Protein AF-A0AA92L9L9-F1 (afdb_monomer)

Secondary structure (DSSP, 8-state):
--HHHHHHHHHHHHHHHHHHHHHHHHHHHTHHHHHHHHHHHHHT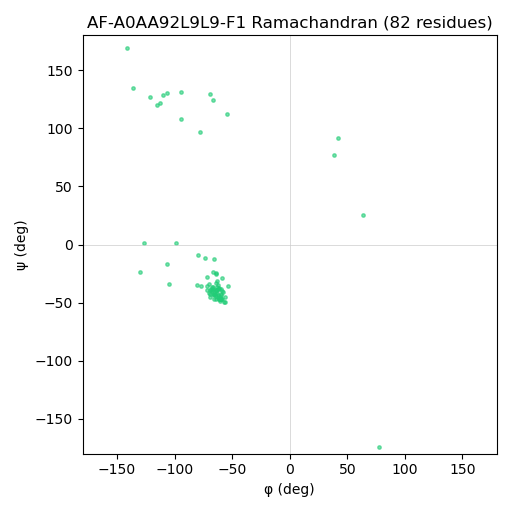SHHHH-----SS-HHHHHHHHHHHHHHHHTT---------

Organism: NCBI:txid1796620

Radius of gyration: 16.85 Å; Cα contacts (8 Å, |Δi|>4): 40; chains: 1; bounding box: 44×32×35 Å

Sequence (84 aa):
MLEGKYDDQRVLIHDLRRHLTAIKGLAQEQGADSVVDYVTKIKELPALQNRIRYCKNPMLDVVLSRYEELCYERGIAFQVEVRD

pLDDT: mean 77.78, std 12.47, range [47.88, 95.06]

Solvent-accessible surface area (backbone atoms only — not comparable to full-atom values): 5069 Å² total; per-residue (Å²): 143,61,66,71,63,53,53,56,49,50,52,53,53,51,52,51,52,51,52,54,49,51,45,52,51,29,49,73,76,60,35,68,66,52,31,54,54,51,53,53,58,51,54,68,34,74,88,64,55,57,79,66,73,73,52,98,46,71,70,58,20,54,54,50,51,53,52,44,53,55,23,57,79,66,76,42,91,72,85,87,86,80,81,135

Foldseek 3Di:
DCVVVVVVVVVVVVVVVVLVVVLVVCCVPPNDVSSVVSVVVVCPDLVNVPQDCLDPDVVVSVVLSVVVVVCVVVVHDDDDDDDD

Structure (mmCIF, N/CA/C/O backbone):
data_AF-A0AA92L9L9-F1
#
_entry.id   AF-A0AA92L9L9-F1
#
loop_
_atom_site.group_PDB
_atom_site.id
_atom_site.type_symbol
_atom_site.label_atom_id
_atom_site.label_alt_id
_atom_site.label_comp_id
_atom_site.label_asym_id
_atom_site.label_entity_id
_atom_site.label_seq_id
_atom_site.pdbx_PDB_ins_code
_atom_site.Cartn_x
_atom_site.Cartn_y
_atom_site.Cartn_z
_atom_site.occupancy
_atom_site.B_iso_or_equiv
_atom_site.auth_seq_id
_atom_site.auth_comp_id
_atom_site.auth_asym_id
_atom_site.auth_atom_id
_atom_site.pdbx_PDB_model_num
ATOM 1 N N . MET A 1 1 ? 29.058 12.814 2.069 1.00 47.88 1 MET A N 1
ATOM 2 C CA . MET A 1 1 ? 27.757 12.474 1.452 1.00 47.88 1 MET A CA 1
ATOM 3 C C . MET A 1 1 ? 26.995 11.533 2.386 1.00 47.88 1 MET A C 1
ATOM 5 O O . MET A 1 1 ? 27.003 10.326 2.199 1.00 47.88 1 MET A O 1
ATOM 9 N N . LEU A 1 2 ? 26.427 12.095 3.455 1.00 53.88 2 LEU A N 1
ATOM 10 C CA . LEU A 1 2 ? 25.587 11.402 4.448 1.00 53.88 2 LEU A CA 1
ATOM 11 C C . LEU A 1 2 ? 24.272 12.166 4.679 1.00 53.88 2 LEU A C 1
ATOM 13 O O . LEU A 1 2 ? 23.277 11.551 5.029 1.00 53.88 2 LEU A O 1
ATOM 17 N N . GLU A 1 3 ? 24.245 13.472 4.400 1.00 52.03 3 GLU A N 1
ATOM 18 C CA . GLU A 1 3 ? 23.111 14.365 4.677 1.00 52.03 3 GLU A CA 1
ATOM 19 C C . GLU A 1 3 ? 21.838 14.021 3.885 1.00 52.03 3 GLU A C 1
ATOM 21 O 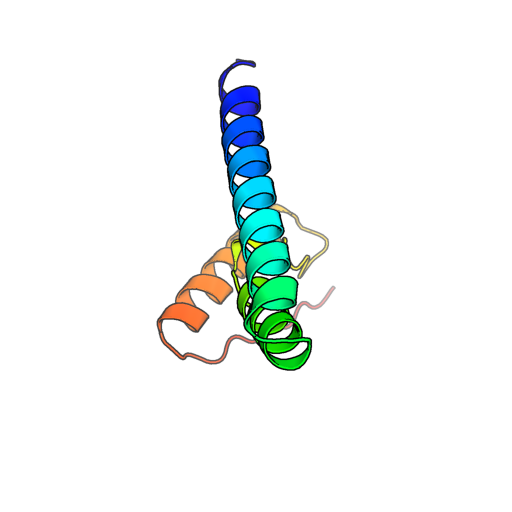O . GLU A 1 3 ? 20.763 13.991 4.472 1.00 52.03 3 GLU A O 1
ATOM 26 N N . GLY A 1 4 ? 21.943 13.626 2.609 1.00 52.03 4 GLY A N 1
ATOM 27 C CA . GLY A 1 4 ? 20.763 13.260 1.808 1.00 52.03 4 GLY A CA 1
ATOM 28 C C . GLY A 1 4 ? 19.992 12.042 2.337 1.00 52.03 4 GLY A C 1
ATOM 29 O O . GLY A 1 4 ? 18.772 11.997 2.248 1.00 52.03 4 GLY A O 1
ATOM 30 N N . LYS A 1 5 ? 20.676 11.080 2.977 1.00 49.66 5 LYS A N 1
ATOM 31 C CA . LYS A 1 5 ? 20.005 9.896 3.545 1.00 49.66 5 LYS A CA 1
ATOM 32 C C . LYS A 1 5 ? 19.184 10.213 4.794 1.00 49.66 5 LYS A C 1
ATOM 34 O O . LYS A 1 5 ? 18.220 9.505 5.075 1.00 49.66 5 LYS A O 1
ATOM 39 N N . TYR A 1 6 ? 19.569 11.244 5.546 1.00 56.81 6 TYR A N 1
ATOM 40 C CA . TYR A 1 6 ? 18.841 11.651 6.747 1.00 56.81 6 TYR A CA 1
ATOM 41 C C . TYR A 1 6 ? 17.563 12.415 6.402 1.00 56.81 6 TYR A C 1
ATOM 43 O O . TYR A 1 6 ? 16.554 12.219 7.077 1.00 56.81 6 TYR A O 1
ATOM 51 N N . ASP A 1 7 ? 17.568 13.232 5.348 1.00 60.34 7 ASP A N 1
ATOM 52 C CA . ASP A 1 7 ? 16.365 13.958 4.931 1.00 60.34 7 ASP A CA 1
ATOM 53 C C . ASP A 1 7 ? 15.303 13.030 4.331 1.00 60.34 7 ASP A C 1
ATOM 55 O O . ASP A 1 7 ? 14.141 13.110 4.735 1.00 60.34 7 ASP A O 1
ATOM 59 N N . ASP A 1 8 ? 15.697 12.059 3.503 1.00 63.94 8 ASP A N 1
ATOM 60 C CA . ASP A 1 8 ? 14.775 11.037 2.987 1.00 63.94 8 ASP A CA 1
ATOM 61 C C . ASP A 1 8 ? 14.124 10.232 4.128 1.00 63.94 8 ASP A C 1
ATOM 63 O O . ASP A 1 8 ? 12.923 9.949 4.120 1.00 63.94 8 ASP A O 1
ATOM 67 N N . GLN A 1 9 ? 14.900 9.908 5.169 1.00 67.69 9 GLN A N 1
ATOM 68 C CA . GLN A 1 9 ? 14.390 9.210 6.349 1.00 67.69 9 GLN A CA 1
ATOM 69 C C . GLN A 1 9 ? 13.403 10.075 7.150 1.00 67.69 9 GLN A C 1
ATOM 71 O O . GLN A 1 9 ? 12.421 9.557 7.689 1.00 67.69 9 GLN A O 1
ATOM 76 N N . ARG A 1 10 ? 13.636 11.391 7.237 1.00 76.38 10 ARG A N 1
ATOM 77 C CA . ARG A 1 10 ? 12.732 12.324 7.929 1.00 76.38 10 ARG A CA 1
ATOM 78 C C . ARG A 1 10 ? 11.403 12.469 7.198 1.00 76.38 10 ARG A C 1
ATOM 80 O O . ARG A 1 10 ? 10.372 12.474 7.870 1.00 76.38 10 ARG A O 1
ATOM 87 N N . VAL A 1 11 ? 11.422 12.530 5.867 1.00 75.06 11 VAL A N 1
ATOM 88 C CA . VAL A 1 11 ? 10.206 12.550 5.037 1.00 75.06 11 VAL A CA 1
ATOM 89 C C . VAL A 1 11 ? 9.406 11.262 5.240 1.00 75.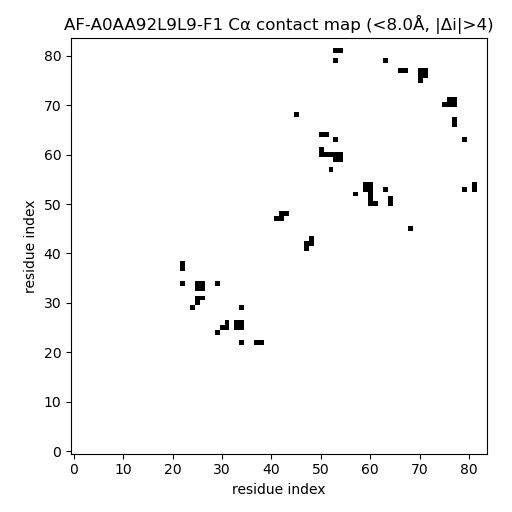06 11 VAL A C 1
ATOM 91 O O . VAL A 1 11 ? 8.226 11.319 5.576 1.00 75.06 11 VAL A O 1
ATOM 94 N N . LEU A 1 12 ? 10.067 10.102 5.194 1.00 74.88 12 LEU A N 1
ATOM 95 C CA . LEU A 1 12 ? 9.404 8.814 5.411 1.00 74.88 12 LEU A CA 1
ATOM 96 C C . LEU A 1 12 ? 8.737 8.716 6.794 1.00 74.88 12 LEU A C 1
ATOM 98 O O . LEU A 1 12 ? 7.586 8.296 6.918 1.00 74.88 12 LEU A O 1
ATOM 102 N N . ILE A 1 13 ? 9.449 9.112 7.854 1.00 79.62 13 ILE A N 1
ATOM 103 C CA . ILE A 1 13 ? 8.905 9.102 9.220 1.00 79.62 13 ILE A CA 1
ATOM 104 C C . ILE A 1 13 ? 7.733 10.081 9.347 1.00 79.62 13 ILE A C 1
ATOM 106 O O . ILE A 1 13 ? 6.744 9.772 10.018 1.00 79.62 13 ILE A O 1
ATOM 110 N N . HIS A 1 14 ? 7.834 11.260 8.731 1.00 83.69 14 HIS A N 1
ATOM 111 C CA . HIS A 1 14 ? 6.761 12.248 8.720 1.00 83.69 14 HIS A CA 1
ATOM 112 C C . HIS A 1 14 ? 5.484 11.677 8.088 1.00 83.69 14 HIS A C 1
ATOM 114 O O . HIS A 1 14 ? 4.406 11.759 8.686 1.00 83.69 14 HIS A O 1
ATOM 120 N N . ASP A 1 15 ? 5.612 11.025 6.938 1.00 81.62 15 ASP A N 1
ATOM 121 C CA . ASP A 1 15 ? 4.469 10.483 6.208 1.00 81.62 15 ASP A CA 1
ATOM 122 C C . ASP A 1 15 ? 3.828 9.302 6.946 1.00 81.62 15 ASP A C 1
ATOM 124 O O . ASP A 1 15 ? 2.604 9.247 7.087 1.00 81.62 15 ASP A O 1
ATOM 128 N N . LEU A 1 16 ? 4.632 8.427 7.563 1.00 83.94 16 LEU A N 1
ATOM 129 C CA . LEU A 1 16 ? 4.118 7.366 8.436 1.00 83.94 16 LEU A CA 1
ATOM 130 C C . LEU A 1 16 ? 3.319 7.926 9.621 1.00 8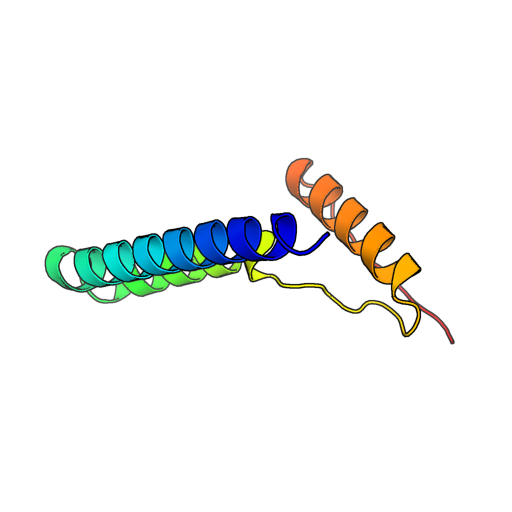3.94 16 LEU A C 1
ATOM 132 O O . LEU A 1 16 ? 2.230 7.434 9.925 1.00 83.94 16 LEU A O 1
ATOM 136 N N . ARG A 1 17 ? 3.813 8.985 10.278 1.00 89.12 17 ARG A N 1
ATOM 137 C CA . ARG A 1 17 ? 3.085 9.639 11.382 1.00 89.12 17 ARG A CA 1
ATOM 138 C C . ARG A 1 17 ? 1.752 10.213 10.912 1.00 89.12 17 ARG A C 1
ATOM 140 O O . ARG A 1 17 ? 0.760 10.116 11.639 1.00 89.12 17 ARG A O 1
ATOM 147 N N . ARG A 1 18 ? 1.710 10.781 9.706 1.00 90.06 18 ARG A N 1
ATOM 148 C CA . ARG A 1 18 ? 0.479 11.304 9.106 1.00 90.06 18 ARG A CA 1
ATOM 149 C C . ARG A 1 18 ? -0.539 10.190 8.856 1.00 90.06 18 ARG A C 1
ATOM 151 O O . ARG A 1 18 ? -1.687 10.334 9.272 1.00 90.06 18 ARG A O 1
ATOM 158 N N . HIS A 1 19 ? -0.123 9.067 8.270 1.00 90.69 19 HIS A N 1
ATOM 159 C CA . HIS A 1 19 ? -1.011 7.923 8.033 1.00 90.69 19 HIS A CA 1
ATOM 160 C C . HIS A 1 19 ? -1.555 7.320 9.334 1.00 90.69 19 HIS A C 1
ATOM 162 O O . HIS A 1 19 ? -2.756 7.078 9.437 1.00 90.69 19 HIS A O 1
ATOM 168 N N . LEU A 1 20 ? -0.715 7.155 10.361 1.00 91.25 20 LEU A N 1
ATOM 169 C CA . LEU A 1 20 ? -1.155 6.681 11.680 1.00 91.25 20 LEU A CA 1
ATOM 170 C C . LEU A 1 20 ? -2.167 7.632 12.335 1.00 91.25 20 LEU A C 1
ATOM 172 O O . LEU A 1 20 ? -3.119 7.184 12.974 1.00 91.25 20 LEU A O 1
ATOM 176 N N . THR A 1 21 ? -1.985 8.942 12.154 1.00 94.38 21 THR A N 1
ATOM 177 C CA . THR A 1 21 ? -2.922 9.954 12.664 1.00 94.38 21 THR A CA 1
ATOM 178 C C . THR A 1 21 ? -4.279 9.849 11.967 1.00 94.38 21 THR A C 1
ATOM 180 O O . THR A 1 21 ? -5.307 9.867 12.638 1.00 94.38 21 THR A O 1
ATOM 183 N N . ALA A 1 22 ? -4.291 9.671 10.643 1.00 91.56 22 ALA A N 1
ATOM 184 C CA . ALA A 1 22 ? -5.522 9.477 9.879 1.00 91.56 22 ALA A CA 1
ATOM 185 C C . ALA A 1 22 ? -6.248 8.180 10.274 1.00 91.56 22 ALA A C 1
ATOM 187 O O . ALA A 1 22 ? -7.447 8.215 10.531 1.00 91.56 22 ALA A O 1
ATOM 188 N N . ILE A 1 23 ? -5.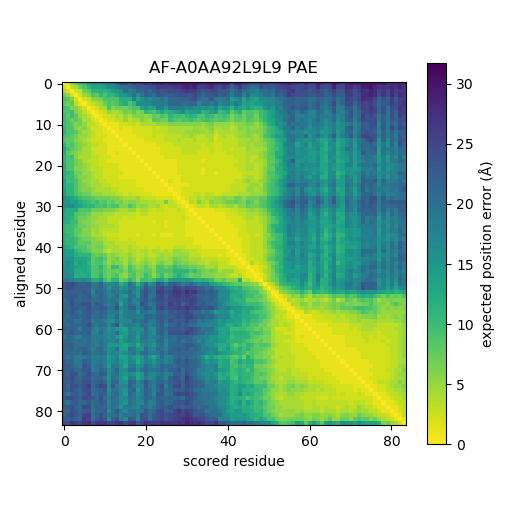523 7.063 10.419 1.00 93.50 23 ILE A N 1
ATOM 189 C CA . ILE A 1 23 ? -6.086 5.786 10.895 1.00 93.50 23 ILE A CA 1
ATOM 190 C C . ILE A 1 23 ? -6.751 5.963 12.263 1.00 93.50 23 ILE A C 1
ATOM 192 O O . ILE A 1 23 ? -7.872 5.502 12.469 1.00 93.50 23 ILE A O 1
ATOM 196 N N . LYS A 1 24 ? -6.083 6.660 13.191 1.00 93.19 24 LYS A N 1
ATOM 197 C CA . LYS A 1 24 ? -6.637 6.939 14.518 1.00 93.19 24 LYS A CA 1
ATOM 198 C C . LYS A 1 24 ? -7.923 7.766 14.433 1.00 93.19 24 LYS A C 1
ATOM 200 O O . LYS A 1 24 ? -8.896 7.400 15.083 1.00 93.19 24 LYS A O 1
ATOM 205 N N . GLY A 1 25 ? -7.940 8.838 13.639 1.00 95.06 25 GLY A N 1
ATOM 206 C CA . GLY A 1 25 ? -9.132 9.675 13.463 1.00 95.06 25 GLY A CA 1
ATOM 207 C C . GLY A 1 25 ? -10.309 8.892 12.879 1.00 95.06 25 GLY A C 1
ATOM 208 O O . GLY A 1 25 ? -11.399 8.904 13.442 1.00 95.06 25 GLY A O 1
ATOM 209 N N . LEU A 1 26 ? -10.065 8.111 11.823 1.00 94.38 26 LEU A N 1
ATOM 210 C CA . LEU A 1 26 ? -11.086 7.262 11.199 1.00 94.38 26 LEU A CA 1
ATOM 211 C C . LEU A 1 26 ? -11.658 6.234 12.180 1.00 94.38 26 LEU A C 1
ATOM 213 O O . LEU A 1 26 ? -12.874 6.073 12.253 1.00 94.38 26 LEU A O 1
ATOM 217 N N . ALA A 1 27 ? -10.803 5.597 12.984 1.00 92.69 27 ALA A N 1
ATOM 218 C CA . ALA A 1 27 ? -11.238 4.642 14.001 1.00 92.69 27 ALA A CA 1
ATOM 219 C C . ALA A 1 27 ? -12.125 5.291 15.076 1.00 92.69 27 ALA A C 1
ATOM 221 O O . ALA A 1 27 ? -13.038 4.647 15.588 1.00 92.69 27 ALA A O 1
ATOM 222 N N . GLN A 1 28 ? -11.846 6.550 15.429 1.00 91.88 28 GLN A N 1
ATOM 223 C CA . GLN A 1 28 ? -12.576 7.285 16.463 1.00 91.88 28 GLN A CA 1
ATOM 224 C C . GLN A 1 28 ? -13.907 7.862 15.962 1.00 91.88 28 GLN A C 1
ATOM 226 O O . GLN A 1 28 ? -14.861 7.913 16.732 1.00 91.88 28 GLN A O 1
ATOM 231 N N . GLU A 1 29 ? -13.977 8.294 14.702 1.00 91.31 29 GLU A N 1
ATOM 232 C CA . GLU A 1 29 ? -15.118 9.057 14.173 1.00 91.31 29 GLU A CA 1
ATOM 233 C C . GLU A 1 29 ? -16.044 8.239 13.265 1.00 91.31 29 GLU A C 1
ATOM 235 O O . GLU A 1 29 ? -17.248 8.484 13.240 1.00 91.31 29 GLU A O 1
ATOM 240 N N . GLN A 1 30 ? -15.497 7.288 12.502 1.00 87.69 30 GLN A N 1
ATOM 241 C CA . GLN A 1 30 ? -16.193 6.643 11.377 1.00 87.69 30 GLN A CA 1
ATOM 242 C C . GLN A 1 30 ? -16.199 5.108 11.461 1.00 87.69 30 GLN A C 1
ATOM 244 O O . GLN A 1 30 ? -16.740 4.442 10.578 1.00 87.69 30 GLN A O 1
ATOM 249 N N . GLY A 1 31 ? -15.614 4.540 12.518 1.00 87.88 31 GLY A N 1
ATOM 250 C CA . GLY A 1 31 ? -15.639 3.106 12.794 1.00 87.88 31 GLY A CA 1
ATOM 251 C C . GLY A 1 31 ? -14.664 2.272 11.958 1.00 87.88 31 GLY A C 1
ATOM 252 O O . GLY A 1 31 ? -13.811 2.782 11.230 1.00 87.88 31 GLY A O 1
ATOM 253 N N . ALA A 1 32 ? -14.765 0.950 12.116 1.00 87.88 32 ALA A N 1
ATOM 254 C CA . ALA A 1 32 ? -13.786 -0.004 11.595 1.00 87.88 32 ALA A CA 1
ATOM 255 C C . ALA A 1 32 ? -13.747 -0.072 10.059 1.00 87.88 32 ALA A C 1
ATOM 257 O O . ALA A 1 32 ? -12.657 -0.156 9.495 1.00 87.88 32 ALA A O 1
ATOM 258 N N . ASP A 1 33 ? -14.892 0.020 9.382 1.00 91.31 33 ASP A N 1
ATOM 259 C CA . ASP A 1 33 ? -14.965 -0.106 7.919 1.00 91.31 33 ASP A CA 1
ATOM 260 C C . ASP A 1 33 ? -14.178 1.010 7.217 1.00 91.31 33 ASP A C 1
ATOM 262 O O . ASP A 1 33 ? -13.371 0.756 6.327 1.00 91.31 33 ASP A O 1
ATOM 266 N N . SER A 1 34 ? -14.293 2.242 7.714 1.00 89.19 34 SER A N 1
ATOM 267 C CA . SER A 1 34 ? -13.561 3.402 7.192 1.00 89.19 34 SER A CA 1
ATOM 268 C C . SER A 1 34 ? -12.043 3.266 7.365 1.00 89.19 34 SER A 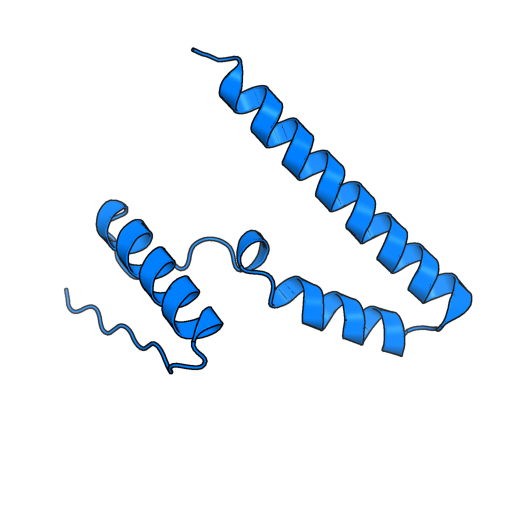C 1
ATOM 270 O O . SER A 1 34 ? -11.262 3.723 6.527 1.00 89.19 34 SER A O 1
ATOM 272 N N . VAL A 1 35 ? -11.604 2.604 8.440 1.00 91.94 35 VAL A N 1
ATOM 273 C CA . VAL A 1 35 ? -10.190 2.266 8.654 1.00 91.94 35 VAL A CA 1
ATOM 274 C C . VAL A 1 35 ? -9.731 1.208 7.653 1.00 91.94 35 VAL A C 1
ATOM 276 O O . VAL A 1 35 ? -8.655 1.356 7.073 1.00 91.94 35 VAL A O 1
ATOM 279 N N . VAL A 1 36 ? -10.529 0.159 7.434 1.00 89.44 36 VAL A N 1
ATOM 280 C CA . VAL A 1 36 ? -10.227 -0.914 6.473 1.00 89.44 36 VAL A CA 1
ATOM 281 C C . VAL A 1 36 ? -10.113 -0.358 5.053 1.00 89.44 36 VAL A C 1
ATOM 283 O O . VAL A 1 36 ? -9.135 -0.654 4.359 1.00 89.44 36 VAL A O 1
ATOM 286 N N . ASP A 1 37 ? -11.037 0.511 4.649 1.00 90.69 37 ASP A N 1
ATOM 287 C CA . ASP A 1 37 ? -11.017 1.174 3.344 1.00 90.69 37 ASP A CA 1
ATOM 288 C C . ASP A 1 37 ? -9.777 2.053 3.171 1.00 90.69 37 ASP A C 1
ATOM 290 O O . ASP A 1 37 ? -9.105 2.015 2.137 1.00 90.69 37 ASP A O 1
ATOM 294 N N . TYR A 1 38 ? -9.434 2.840 4.193 1.00 90.81 38 TYR A N 1
ATOM 295 C CA . TYR A 1 38 ? -8.269 3.718 4.146 1.00 90.81 38 TYR A CA 1
ATOM 296 C C . TYR A 1 38 ? -6.953 2.934 4.098 1.00 90.81 38 TYR A C 1
ATOM 298 O O . TYR A 1 38 ? -6.071 3.261 3.305 1.00 90.81 38 TYR A O 1
ATOM 306 N N . VAL A 1 39 ? -6.824 1.863 4.887 1.00 87.94 39 VAL A N 1
ATOM 307 C CA . VAL A 1 39 ? -5.651 0.975 4.854 1.00 87.94 39 VAL A CA 1
ATOM 308 C C . VAL A 1 39 ? -5.531 0.270 3.501 1.00 87.94 39 VAL A C 1
ATOM 310 O O . VAL A 1 39 ? -4.419 0.146 2.991 1.00 87.94 39 VAL A O 1
ATOM 313 N N . THR A 1 40 ? -6.645 -0.154 2.900 1.00 84.88 40 THR A N 1
ATOM 314 C CA . THR A 1 40 ? -6.657 -0.755 1.556 1.00 84.88 40 THR A CA 1
ATOM 315 C C . THR A 1 40 ? -6.127 0.229 0.514 1.00 84.88 40 THR A C 1
ATOM 317 O O . THR A 1 40 ? -5.180 -0.097 -0.193 1.00 84.88 40 THR A O 1
ATOM 320 N N . LYS A 1 41 ? -6.620 1.473 0.517 1.00 82.06 41 LYS A N 1
ATOM 321 C CA . LYS A 1 41 ? -6.147 2.539 -0.385 1.00 82.06 41 LYS A CA 1
ATOM 322 C C . LYS A 1 41 ? -4.676 2.902 -0.172 1.00 82.06 41 LYS A C 1
ATOM 324 O O . LYS A 1 41 ? -3.954 3.165 -1.124 1.00 82.06 41 LYS A O 1
ATOM 329 N N . ILE A 1 42 ? -4.204 2.919 1.076 1.00 83.75 42 ILE A N 1
ATOM 330 C CA . ILE A 1 42 ? -2.793 3.203 1.373 1.00 83.75 42 ILE A CA 1
ATOM 331 C C . 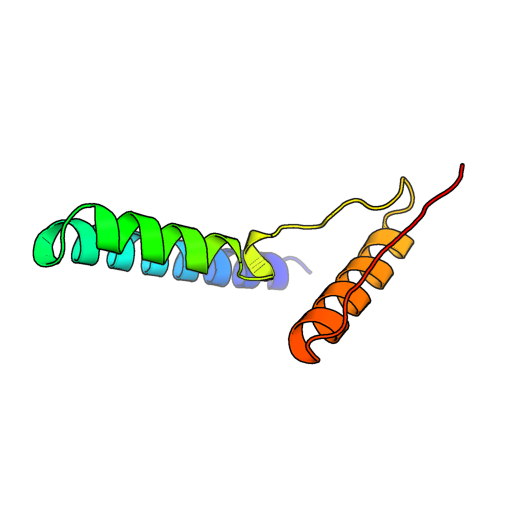ILE A 1 42 ? -1.873 2.087 0.858 1.00 83.75 42 ILE A C 1
ATOM 333 O O . ILE A 1 42 ? -0.773 2.375 0.391 1.00 83.75 42 ILE A O 1
ATOM 337 N N . LYS A 1 43 ? -2.299 0.820 0.927 1.00 72.88 43 LYS A N 1
ATOM 338 C CA . LYS A 1 43 ? -1.529 -0.312 0.383 1.00 72.88 43 LYS A CA 1
ATOM 339 C C . LYS A 1 43 ? -1.363 -0.249 -1.135 1.00 72.88 43 LYS A C 1
ATOM 341 O O . LYS A 1 43 ? -0.418 -0.832 -1.651 1.00 72.88 43 LYS A O 1
ATOM 346 N N . GLU A 1 44 ? -2.258 0.440 -1.831 1.00 71.00 44 GLU A N 1
ATOM 347 C CA . GLU A 1 44 ? -2.179 0.669 -3.277 1.00 71.00 44 GLU A CA 1
ATOM 348 C C . GLU A 1 44 ? -1.209 1.801 -3.647 1.00 71.00 44 GLU A C 1
ATOM 350 O O . GLU A 1 44 ? -0.901 1.984 -4.821 1.00 71.00 44 GLU A O 1
ATOM 355 N N . LEU A 1 45 ? -0.696 2.563 -2.670 1.00 67.81 45 LEU A N 1
ATOM 356 C CA . LEU A 1 45 ? 0.265 3.625 -2.948 1.00 67.81 45 LEU A CA 1
ATOM 357 C C . LEU A 1 45 ? 1.612 3.024 -3.394 1.00 67.81 45 LEU A C 1
ATOM 359 O O . LEU A 1 45 ? 2.186 2.224 -2.646 1.00 67.81 45 LEU A O 1
ATOM 363 N N . PRO A 1 46 ? 2.189 3.475 -4.525 1.00 59.56 46 PRO A N 1
ATOM 364 C CA . PRO A 1 46 ? 3.457 2.956 -5.054 1.00 59.56 46 PRO A CA 1
ATOM 365 C C . PRO A 1 46 ? 4.607 2.977 -4.034 1.00 59.56 46 PRO A C 1
ATOM 367 O O . PRO A 1 46 ? 5.415 2.052 -3.953 1.00 59.56 46 PRO A O 1
ATOM 370 N N . ALA A 1 47 ? 4.637 4.001 -3.174 1.00 62.97 47 ALA A N 1
ATOM 371 C CA . ALA A 1 47 ? 5.632 4.151 -2.111 1.00 62.97 47 ALA A CA 1
ATOM 372 C C . ALA A 1 47 ? 5.579 3.040 -1.038 1.00 62.97 47 ALA A C 1
ATOM 374 O O . ALA A 1 47 ? 6.587 2.766 -0.387 1.00 62.97 47 ALA A O 1
ATOM 375 N N . LEU A 1 48 ? 4.419 2.403 -0.842 1.00 62.62 48 LEU A N 1
ATOM 376 C CA . LEU A 1 48 ? 4.187 1.337 0.143 1.00 62.62 48 LEU A CA 1
ATOM 377 C C . LEU A 1 48 ? 4.068 -0.052 -0.487 1.00 62.62 48 LEU A C 1
ATOM 379 O O . LEU A 1 48 ? 4.265 -1.043 0.216 1.00 62.62 48 LEU A O 1
ATOM 383 N N . GLN A 1 49 ? 3.835 -0.129 -1.799 1.00 61.88 49 GLN A N 1
ATOM 384 C CA . GLN A 1 49 ? 3.926 -1.369 -2.576 1.00 61.88 49 GLN A CA 1
ATOM 385 C C . GLN A 1 49 ? 5.354 -1.930 -2.652 1.00 61.88 49 GLN A C 1
ATOM 387 O O . GLN A 1 49 ? 5.525 -3.090 -3.004 1.00 61.88 49 GLN A O 1
ATOM 392 N N . ASN A 1 50 ? 6.356 -1.138 -2.250 1.00 54.38 50 ASN A N 1
ATOM 393 C CA . ASN A 1 50 ? 7.717 -1.545 -1.898 1.00 54.38 50 ASN A CA 1
ATOM 394 C C . ASN A 1 50 ? 8.336 -2.603 -2.834 1.00 54.38 50 ASN A C 1
ATOM 396 O O . ASN A 1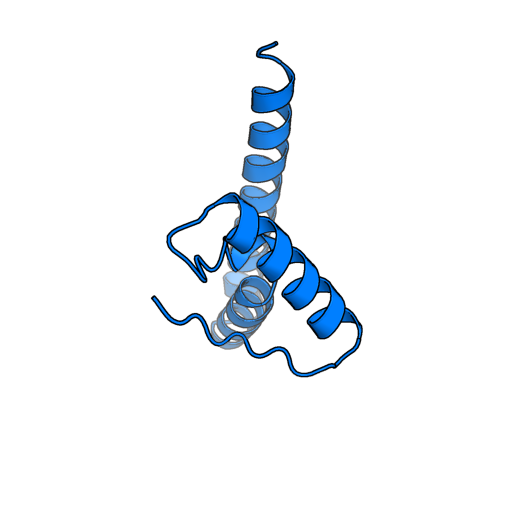 50 ? 8.267 -3.800 -2.572 1.00 54.38 50 ASN A O 1
ATOM 400 N N . ARG A 1 51 ? 9.042 -2.119 -3.868 1.00 54.81 51 ARG A N 1
ATOM 401 C CA . ARG A 1 51 ? 10.063 -2.838 -4.657 1.00 54.81 51 ARG A CA 1
ATOM 402 C C . ARG A 1 51 ? 9.719 -4.303 -4.912 1.00 54.81 51 ARG A C 1
ATOM 404 O O . ARG A 1 51 ? 10.314 -5.201 -4.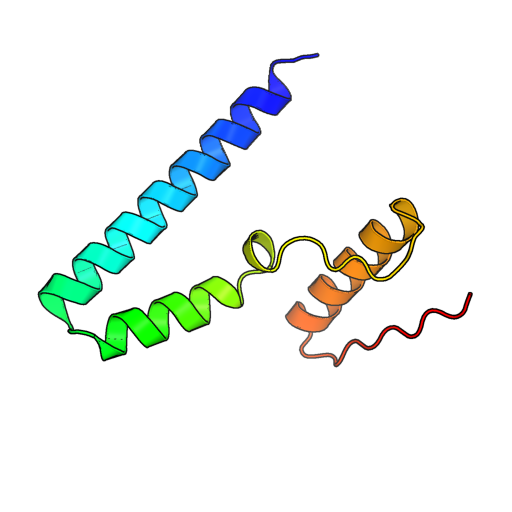307 1.00 54.81 51 ARG A O 1
ATOM 411 N N . ILE A 1 52 ? 8.816 -4.539 -5.857 1.00 54.12 52 ILE A N 1
ATOM 412 C CA . ILE A 1 52 ? 8.699 -5.862 -6.456 1.00 54.12 52 ILE A CA 1
ATOM 413 C C . ILE A 1 52 ? 10.093 -6.230 -6.980 1.00 54.12 52 ILE A C 1
ATOM 415 O O . ILE A 1 52 ? 10.646 -5.578 -7.865 1.00 54.12 52 ILE A O 1
ATOM 419 N N . ARG A 1 53 ? 10.715 -7.236 -6.356 1.00 58.59 53 ARG A N 1
ATOM 420 C CA . ARG A 1 53 ? 11.880 -7.894 -6.941 1.00 58.59 53 ARG A CA 1
ATOM 421 C C . ARG A 1 53 ? 11.346 -8.825 -8.004 1.00 58.59 53 ARG A C 1
ATOM 423 O O . ARG A 1 53 ? 10.894 -9.925 -7.700 1.00 58.59 53 ARG A O 1
ATOM 430 N N . TYR A 1 54 ? 11.364 -8.337 -9.229 1.00 68.44 54 TYR A N 1
ATOM 431 C CA . TYR A 1 54 ? 11.012 -9.101 -10.408 1.00 68.44 54 TYR A CA 1
ATOM 432 C C . TYR A 1 54 ? 12.087 -10.154 -10.701 1.00 68.44 54 TYR A C 1
ATOM 434 O O . TYR A 1 54 ? 11.781 -11.258 -11.140 1.00 68.44 54 TYR A O 1
ATOM 442 N N . CYS A 1 55 ? 13.351 -9.830 -10.420 1.00 68.25 55 CYS A N 1
ATOM 443 C CA . CYS A 1 55 ? 14.523 -10.568 -10.863 1.00 68.25 55 CYS A CA 1
ATOM 444 C C . CYS A 1 55 ? 15.601 -10.635 -9.768 1.00 68.25 55 CYS A C 1
ATOM 446 O O . CYS A 1 55 ? 15.607 -9.890 -8.793 1.00 68.25 55 CYS A O 1
ATOM 448 N N . LYS A 1 56 ? 16.626 -11.471 -9.980 1.00 74.75 56 LYS A N 1
ATOM 449 C CA . LYS A 1 56 ? 17.870 -11.426 -9.180 1.00 74.75 56 LYS A CA 1
ATOM 450 C C . LYS A 1 56 ? 18.755 -10.215 -9.524 1.00 74.75 56 LYS A C 1
ATOM 452 O O . LYS A 1 56 ? 19.724 -9.953 -8.815 1.00 74.75 56 LYS A O 1
ATOM 457 N N . ASN A 1 57 ? 18.452 -9.501 -10.615 1.00 78.50 57 ASN A N 1
ATOM 458 C CA . ASN A 1 57 ? 19.202 -8.332 -11.063 1.00 78.50 57 ASN A CA 1
ATOM 459 C C . ASN A 1 57 ? 18.557 -7.035 -10.528 1.00 78.50 57 ASN A C 1
ATOM 461 O O . ASN A 1 57 ? 17.529 -6.609 -11.059 1.00 78.50 57 ASN A O 1
ATOM 465 N N . PRO A 1 58 ? 19.186 -6.357 -9.551 1.00 74.12 58 PRO A N 1
ATOM 466 C CA . PRO A 1 58 ? 18.614 -5.174 -8.914 1.00 74.12 58 PRO A CA 1
ATOM 467 C C . PRO A 1 58 ? 18.483 -3.968 -9.854 1.00 74.12 58 PRO A C 1
ATOM 469 O O . PRO A 1 58 ? 17.646 -3.105 -9.609 1.00 74.12 58 PRO A O 1
ATOM 472 N N . MET A 1 59 ? 19.277 -3.882 -10.928 1.00 75.81 59 MET A N 1
ATOM 473 C CA . MET A 1 59 ? 19.108 -2.822 -11.932 1.00 75.81 59 MET A CA 1
ATOM 474 C C . MET A 1 59 ? 17.853 -3.058 -12.770 1.00 75.81 59 MET A C 1
ATOM 476 O O . MET A 1 59 ? 17.125 -2.115 -13.071 1.00 75.81 59 MET A O 1
ATOM 480 N N . LEU A 1 60 ? 17.583 -4.317 -13.119 1.00 79.19 60 LEU A N 1
ATOM 481 C CA . LEU A 1 60 ? 16.396 -4.686 -13.881 1.00 79.19 60 LEU A CA 1
ATOM 482 C C . LEU A 1 60 ? 15.123 -4.463 -13.053 1.00 79.19 60 LEU A C 1
ATOM 484 O O . LEU A 1 60 ? 14.162 -3.911 -13.576 1.00 79.19 60 LEU A O 1
ATOM 488 N N . ASP A 1 61 ? 15.154 -4.767 -11.754 1.00 77.50 61 ASP A N 1
ATOM 489 C CA . ASP A 1 61 ? 14.041 -4.483 -10.836 1.00 77.50 61 ASP A CA 1
ATOM 490 C C . ASP A 1 61 ? 13.667 -2.999 -10.795 1.00 77.50 61 ASP A C 1
ATOM 492 O O . ASP A 1 61 ? 12.485 -2.659 -10.794 1.00 77.50 61 ASP A O 1
ATOM 496 N N . VAL A 1 62 ? 14.661 -2.102 -10.792 1.00 78.50 62 VAL A N 1
ATOM 497 C CA . VAL A 1 62 ? 14.427 -0.647 -10.795 1.00 78.50 62 VAL A CA 1
ATOM 498 C C . VAL A 1 62 ? 13.752 -0.207 -12.091 1.00 78.50 62 VAL A C 1
ATOM 500 O O . VAL A 1 62 ? 12.825 0.601 -12.063 1.00 78.50 62 VAL A O 1
ATOM 503 N N . VAL A 1 63 ? 14.196 -0.745 -13.228 1.00 82.00 63 VAL A N 1
ATOM 504 C CA . VAL A 1 63 ? 13.599 -0.435 -14.532 1.00 82.00 63 VAL A CA 1
ATOM 505 C C . VAL A 1 63 ? 12.161 -0.950 -14.596 1.00 82.00 63 VAL A C 1
ATOM 507 O O . VAL A 1 63 ? 11.270 -0.200 -14.984 1.00 82.00 63 VAL A O 1
ATOM 510 N N . LEU A 1 64 ? 11.923 -2.193 -14.176 1.00 84.06 64 LEU A N 1
ATOM 511 C CA . LEU A 1 64 ? 10.602 -2.818 -14.206 1.00 84.06 64 LEU A CA 1
ATOM 512 C C . LEU A 1 64 ? 9.614 -2.129 -13.262 1.00 84.06 64 LEU A C 1
ATOM 514 O O . LEU A 1 64 ? 8.505 -1.828 -13.686 1.00 84.06 64 LEU A O 1
ATOM 518 N N . SER A 1 65 ? 10.045 -1.769 -12.049 1.00 77.50 65 SER A N 1
ATOM 519 C CA . SER A 1 65 ? 9.219 -1.007 -11.098 1.00 77.50 65 SER A CA 1
ATOM 520 C C . SER A 1 65 ? 8.788 0.346 -11.675 1.00 77.50 65 SER A C 1
ATOM 522 O O . SER A 1 65 ? 7.654 0.774 -11.498 1.00 77.50 65 SER A O 1
ATOM 524 N N . ARG A 1 66 ? 9.673 1.018 -12.423 1.00 79.62 66 ARG A N 1
ATOM 525 C CA . ARG A 1 66 ? 9.337 2.292 -13.071 1.00 79.62 66 ARG A CA 1
ATOM 526 C C . ARG A 1 66 ? 8.308 2.122 -14.191 1.00 79.62 66 ARG A C 1
ATOM 528 O O . ARG A 1 66 ? 7.465 2.993 -14.385 1.00 79.62 66 ARG A O 1
ATOM 535 N N . TYR A 1 67 ? 8.393 1.038 -14.961 1.00 83.50 67 TYR A N 1
ATOM 536 C CA . TYR A 1 67 ? 7.403 0.755 -16.002 1.00 83.50 67 TYR A CA 1
ATOM 537 C C . TYR A 1 67 ? 6.057 0.333 -15.416 1.00 83.50 67 TYR A C 1
ATOM 539 O O . TYR A 1 67 ? 5.034 0.748 -15.951 1.00 83.50 67 TYR A O 1
ATOM 547 N N . GLU A 1 68 ? 6.052 -0.411 -14.310 1.00 80.75 68 GLU A N 1
ATOM 548 C CA . GLU A 1 68 ? 4.835 -0.726 -13.561 1.00 80.75 68 GLU A CA 1
ATOM 549 C C . GLU A 1 68 ? 4.101 0.547 -13.132 1.00 80.75 68 GLU A C 1
ATOM 551 O O . GLU A 1 68 ? 2.917 0.697 -13.423 1.00 80.75 68 GLU A O 1
ATOM 556 N N . GLU A 1 69 ? 4.818 1.494 -12.524 1.00 77.06 69 GLU A N 1
ATOM 557 C CA . GLU A 1 69 ? 4.259 2.773 -12.077 1.00 77.06 69 GLU A CA 1
ATOM 558 C C . GLU A 1 69 ? 3.669 3.575 -13.250 1.00 77.06 69 GLU A C 1
ATOM 560 O O . GLU A 1 69 ? 2.521 4.013 -13.203 1.00 77.06 69 GLU A O 1
ATOM 565 N N . LEU A 1 70 ? 4.404 3.679 -14.362 1.00 80.94 70 LEU A N 1
ATOM 566 C CA . LEU A 1 70 ? 3.927 4.356 -15.574 1.00 80.94 70 LEU A CA 1
ATOM 567 C C . LEU A 1 70 ? 2.702 3.677 -16.200 1.00 80.94 70 LEU A C 1
ATOM 569 O O . LEU A 1 70 ? 1.838 4.348 -16.767 1.00 80.94 70 LEU A O 1
ATOM 573 N N . CYS A 1 71 ? 2.641 2.348 -16.157 1.00 82.31 71 CYS A N 1
ATOM 574 C CA . CYS A 1 71 ? 1.499 1.587 -16.644 1.00 82.31 71 CYS A CA 1
ATOM 575 C C . CYS A 1 71 ? 0.281 1.789 -15.739 1.00 82.31 71 CYS A C 1
ATOM 577 O O . CYS A 1 71 ? -0.806 2.047 -16.258 1.00 82.31 71 CYS A O 1
ATOM 579 N N . TYR A 1 72 ? 0.472 1.774 -14.418 1.00 77.00 72 TYR A N 1
ATOM 580 C CA . TYR A 1 72 ? -0.568 2.065 -13.435 1.00 77.00 72 TYR A CA 1
ATOM 581 C C . TYR A 1 72 ? -1.179 3.457 -13.650 1.00 77.00 72 TYR A C 1
ATOM 583 O O . TYR A 1 72 ? -2.395 3.575 -13.797 1.00 77.00 72 TYR A O 1
ATOM 591 N N . GLU A 1 73 ? -0.348 4.495 -13.794 1.00 77.00 73 GLU A N 1
ATOM 592 C CA . GLU A 1 73 ? -0.802 5.869 -14.075 1.00 77.00 73 GLU A CA 1
ATOM 593 C C . GLU A 1 73 ? -1.621 5.986 -15.370 1.00 77.00 73 GLU A C 1
ATOM 595 O O . GLU A 1 73 ? -2.474 6.864 -15.504 1.00 77.00 73 GLU A O 1
ATOM 600 N N . ARG A 1 74 ? -1.365 5.105 -16.341 1.00 85.94 74 ARG A N 1
ATOM 601 C CA . ARG A 1 74 ? -2.021 5.104 -17.656 1.00 85.94 74 ARG A CA 1
ATOM 602 C C . ARG A 1 74 ? -3.173 4.106 -17.761 1.00 85.94 74 ARG A C 1
ATOM 604 O O . ARG A 1 74 ? -3.758 3.991 -18.836 1.00 85.94 74 ARG A O 1
ATOM 611 N N . GLY A 1 75 ? -3.488 3.376 -16.689 1.00 82.56 75 GLY A N 1
ATOM 612 C CA . GLY A 1 75 ? -4.496 2.311 -16.704 1.00 82.56 75 GLY A CA 1
ATOM 613 C C . GLY A 1 75 ? -4.136 1.141 -17.628 1.00 82.56 75 GLY A C 1
ATOM 614 O O . GLY A 1 75 ? -5.020 0.462 -18.147 1.00 82.56 75 GLY A O 1
ATOM 615 N N . ILE A 1 76 ? -2.845 0.926 -17.879 1.00 89.25 76 ILE A N 1
ATOM 616 C CA . ILE A 1 76 ? -2.327 -0.144 -18.732 1.00 89.25 76 ILE A CA 1
ATOM 617 C C . ILE A 1 76 ? -1.968 -1.336 -17.845 1.00 89.25 76 ILE A C 1
ATOM 619 O O . ILE A 1 76 ? -1.256 -1.189 -16.856 1.00 89.25 76 ILE A O 1
ATOM 623 N N . ALA A 1 77 ? -2.421 -2.533 -18.219 1.00 82.69 77 ALA A N 1
ATOM 624 C CA . ALA A 1 77 ? -2.017 -3.757 -17.537 1.00 82.69 77 ALA A CA 1
ATOM 625 C C . ALA A 1 77 ? -0.518 -4.025 -17.757 1.00 82.69 77 ALA A C 1
ATOM 627 O O . ALA A 1 77 ? -0.058 -4.108 -18.896 1.00 82.69 77 ALA A O 1
ATOM 628 N N . PHE A 1 78 ? 0.232 -4.176 -16.666 1.00 82.69 78 PHE A N 1
ATOM 629 C CA . PHE A 1 78 ? 1.657 -4.496 -16.685 1.00 82.69 78 PHE A CA 1
ATOM 630 C C . PHE A 1 78 ? 1.876 -5.952 -16.265 1.00 82.69 78 PHE A C 1
ATOM 632 O O . PHE A 1 78 ? 1.339 -6.400 -15.253 1.00 82.69 78 PHE A O 1
ATOM 639 N N . GLN A 1 79 ? 2.645 -6.703 -17.054 1.00 82.94 79 GLN A N 1
ATOM 640 C CA . GLN A 1 79 ? 3.031 -8.083 -16.759 1.00 82.94 79 GLN A CA 1
ATOM 641 C C . GLN A 1 79 ? 4.513 -8.260 -17.070 1.00 82.94 79 GLN A C 1
ATOM 643 O O . GLN A 1 79 ? 4.990 -7.831 -18.121 1.00 82.94 79 GLN A O 1
ATOM 648 N N . VAL A 1 80 ? 5.231 -8.913 -16.161 1.00 81.50 80 VAL A N 1
ATOM 649 C CA . VAL A 1 80 ? 6.652 -9.220 -16.316 1.00 81.50 80 VAL A CA 1
ATOM 650 C C . VAL A 1 80 ? 6.831 -10.725 -16.229 1.00 81.50 80 VAL A C 1
ATOM 652 O O . VAL A 1 80 ? 6.426 -11.343 -15.248 1.00 81.50 80 VAL A O 1
ATOM 655 N N . GLU A 1 81 ? 7.484 -11.301 -17.234 1.00 81.88 81 GLU A N 1
ATOM 656 C CA . GLU A 1 81 ? 7.945 -12.684 -17.207 1.00 81.88 81 GLU A CA 1
ATOM 657 C C . GLU A 1 81 ? 9.475 -12.697 -17.257 1.00 81.88 81 GLU A C 1
ATOM 659 O O . GLU A 1 81 ? 10.087 -12.189 -18.197 1.00 81.88 81 GLU A O 1
ATOM 664 N N . VAL A 1 82 ? 10.096 -13.263 -16.225 1.00 78.81 82 VAL A N 1
ATOM 665 C CA . VAL A 1 82 ? 11.553 -13.353 -16.088 1.00 78.81 82 VAL A CA 1
ATOM 666 C C . VAL A 1 82 ? 11.924 -14.820 -16.187 1.00 78.81 82 VAL A C 1
ATOM 668 O O . VAL A 1 82 ? 11.436 -15.636 -15.408 1.00 78.81 82 VAL A O 1
ATOM 671 N N . ARG A 1 83 ? 12.776 -15.159 -17.152 1.00 80.00 83 ARG A N 1
ATOM 672 C CA . ARG A 1 83 ? 13.301 -16.514 -17.333 1.00 80.00 83 ARG A CA 1
ATOM 673 C C . ARG A 1 83 ? 14.783 -16.508 -16.955 1.00 80.00 83 ARG A C 1
ATOM 675 O O . ARG A 1 83 ? 15.502 -15.619 -17.410 1.00 80.00 83 ARG A O 1
ATOM 682 N N . ASP A 1 84 ? 15.180 -17.433 -16.078 1.00 63.47 84 ASP A N 1
ATOM 683 C CA . ASP A 1 84 ? 16.589 -17.707 -15.736 1.00 63.47 84 ASP A CA 1
ATOM 684 C C . ASP A 1 84 ? 17.331 -18.328 -16.937 1.00 63.47 84 ASP A C 1
ATOM 686 O O . ASP A 1 84 ? 16.702 -19.120 -17.683 1.00 63.47 84 ASP A O 1
#

Nearest PDB structures (foldseek):
  7rqc-assembly2_2t  TM=2.624E-01  e=4.928E+00  Thermus thermophilus HB8
  6n9e-assembly2_2t  TM=2.615E-01  e=7.206E+00  Thermus thermophilus

Mean predicted aligned error: 11.66 Å